Protein AF-A0A965CIE6-F1 (afdb_monomer_lite)

Sequence (99 aa):
MNDASQSLTTRVEPLKADAHIVLATFLNDEPTLVAADGQILIGSDQLTPHGENAILVAACDGTRLITGGDDGKIFLLSGKESALEAGNEKGRWIDALAL

pLDDT: mean 93.49, std 8.49, range [50.41, 98.75]

Radius of gyration: 15.38 Å; chains: 1; bounding box: 38×26×51 Å

Structure (mmCIF, N/CA/C/O backbone):
data_AF-A0A965CIE6-F1
#
_entry.id   AF-A0A965CIE6-F1
#
loop_
_atom_site.group_PDB
_atom_site.id
_atom_s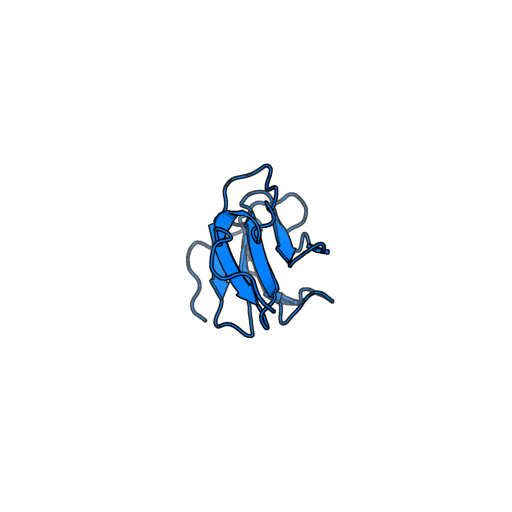ite.type_symbol
_atom_site.label_atom_id
_atom_site.label_alt_id
_atom_site.label_comp_id
_atom_site.label_asym_id
_atom_site.label_entity_id
_atom_site.label_seq_id
_atom_site.pdbx_PDB_ins_code
_atom_site.Cartn_x
_atom_site.Cartn_y
_atom_site.Cartn_z
_atom_site.occupancy
_atom_site.B_iso_or_equiv
_atom_site.auth_seq_id
_atom_site.auth_comp_id
_atom_site.auth_asym_id
_atom_site.auth_atom_id
_atom_site.pdbx_PDB_model_num
ATOM 1 N N . MET A 1 1 ? -17.957 4.542 34.156 1.00 50.41 1 MET A N 1
ATOM 2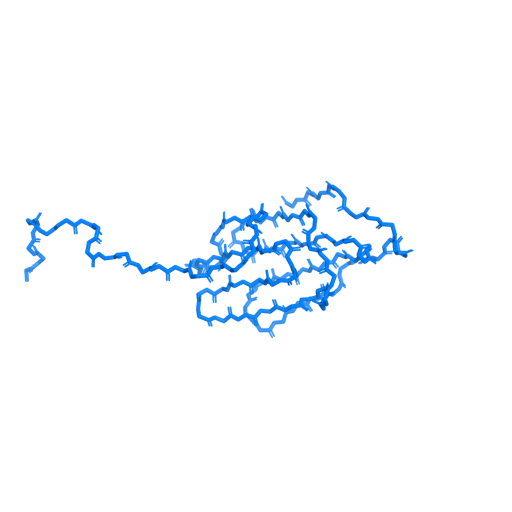 C CA . MET A 1 1 ? -19.142 3.943 33.504 1.00 50.41 1 MET A CA 1
ATOM 3 C C . MET A 1 1 ? -19.135 4.413 32.060 1.00 50.41 1 MET A C 1
ATOM 5 O O . MET A 1 1 ? -19.117 5.617 31.857 1.00 50.41 1 MET A O 1
ATOM 9 N N . ASN A 1 2 ? -19.048 3.504 31.083 1.00 59.34 2 ASN A N 1
ATOM 10 C CA . ASN A 1 2 ? -19.322 3.852 29.684 1.00 59.34 2 ASN A CA 1
ATOM 11 C C . ASN A 1 2 ? -20.822 4.150 29.611 1.00 59.34 2 ASN A C 1
ATOM 13 O O . ASN A 1 2 ? -21.627 3.262 29.886 1.00 59.34 2 ASN A O 1
ATOM 17 N N . ASP A 1 3 ? -21.187 5.394 29.328 1.00 63.91 3 ASP A N 1
ATOM 18 C CA . ASP A 1 3 ? -22.582 5.771 29.141 1.00 63.91 3 ASP A CA 1
ATOM 19 C C . ASP A 1 3 ? -23.050 5.201 27.795 1.00 63.91 3 ASP A C 1
ATOM 21 O O . ASP A 1 3 ? -22.702 5.712 26.730 1.00 63.91 3 ASP A O 1
ATOM 25 N N . ALA A 1 4 ? -23.770 4.076 27.837 1.00 65.69 4 ALA A N 1
ATOM 26 C CA . ALA A 1 4 ? -24.227 3.341 26.653 1.00 65.69 4 ALA A CA 1
ATOM 27 C C . ALA A 1 4 ? -25.229 4.136 25.788 1.00 65.69 4 ALA A C 1
ATOM 29 O O . ALA A 1 4 ? -25.632 3.664 24.728 1.00 65.69 4 ALA A O 1
ATOM 30 N N . SER A 1 5 ? -25.629 5.332 26.235 1.00 72.88 5 SER A N 1
ATOM 31 C CA . SER A 1 5 ? -26.484 6.269 25.504 1.00 72.88 5 SER A CA 1
ATOM 32 C C . SER A 1 5 ? -25.738 7.112 24.459 1.00 72.88 5 SER A C 1
ATOM 34 O O . SER A 1 5 ? -26.378 7.728 23.606 1.00 72.88 5 SER A O 1
ATOM 36 N N . GLN A 1 6 ? -24.399 7.150 24.486 1.00 77.62 6 GLN A N 1
ATOM 37 C CA . GLN A 1 6 ? -23.625 7.899 23.496 1.00 77.62 6 GLN A CA 1
ATOM 38 C C . GLN A 1 6 ? -23.515 7.136 22.172 1.00 77.62 6 GLN A C 1
ATOM 40 O O . GLN A 1 6 ? -23.092 5.982 22.129 1.00 77.62 6 GLN A O 1
ATOM 45 N N . SER A 1 7 ? -23.859 7.815 21.075 1.00 86.12 7 SER A N 1
ATOM 46 C CA . SER A 1 7 ? -23.710 7.283 19.718 1.00 86.12 7 SER A CA 1
ATOM 47 C C . SER A 1 7 ? -22.250 6.934 19.412 1.00 86.12 7 SER A C 1
ATOM 49 O O . SER A 1 7 ? -21.357 7.730 19.688 1.00 86.12 7 SER A O 1
ATOM 51 N N . LEU A 1 8 ? -21.997 5.801 18.748 1.00 87.19 8 LEU A N 1
ATOM 52 C CA . LEU A 1 8 ? -20.654 5.431 18.270 1.00 87.19 8 LEU A CA 1
ATOM 53 C C . LEU A 1 8 ? -20.060 6.462 17.299 1.00 87.19 8 LEU A C 1
ATOM 55 O O . LEU A 1 8 ? -18.844 6.566 17.176 1.00 87.19 8 LEU A O 1
ATOM 59 N N . THR A 1 9 ? -20.904 7.274 16.659 1.00 86.44 9 THR A N 1
ATOM 60 C CA . THR A 1 9 ? -20.471 8.353 15.763 1.00 86.44 9 THR A CA 1
ATOM 61 C C . THR A 1 9 ? -19.719 9.475 16.479 1.00 86.44 9 THR A C 1
ATOM 63 O O . THR A 1 9 ? -19.134 10.313 15.810 1.00 86.44 9 THR A O 1
ATOM 66 N N . THR A 1 10 ? -19.716 9.527 17.816 1.00 88.75 10 THR A N 1
ATOM 67 C CA . THR A 1 10 ? -18.873 10.474 18.569 1.00 88.75 10 THR A CA 1
ATOM 68 C C . THR A 1 10 ? -17.440 9.972 18.761 1.00 88.75 10 THR A C 1
ATOM 70 O O . THR A 1 10 ? -16.605 10.713 19.271 1.00 88.75 10 THR A O 1
ATOM 73 N N . ARG A 1 11 ? -17.146 8.724 18.367 1.00 88.56 11 ARG A N 1
ATOM 74 C CA . ARG A 1 11 ? -15.835 8.066 18.505 1.00 88.56 11 ARG A CA 1
ATOM 75 C C . ARG A 1 11 ? -15.132 7.842 17.164 1.00 88.56 11 ARG A C 1
ATOM 77 O O . ARG A 1 11 ? -14.288 6.959 17.062 1.00 88.56 11 ARG A O 1
ATOM 84 N N . VAL A 1 12 ? -15.516 8.592 16.135 1.00 89.44 12 VAL A N 1
ATOM 85 C CA . VAL A 1 12 ? -14.881 8.530 14.814 1.00 89.44 12 VAL A CA 1
ATOM 86 C C . VAL A 1 12 ? -13.961 9.727 14.632 1.00 89.44 12 VAL A C 1
ATOM 88 O O . VAL A 1 12 ? -14.300 10.841 15.029 1.00 89.44 12 VAL A O 1
ATOM 91 N N . GLU A 1 13 ? -12.818 9.492 14.003 1.00 87.69 13 GLU A N 1
ATOM 92 C CA . GLU A 1 13 ? -11.896 10.535 13.569 1.00 87.69 13 GLU A CA 1
ATOM 93 C C . GLU A 1 13 ? -11.864 10.555 12.035 1.00 87.69 13 GLU A C 1
ATOM 95 O O . GLU A 1 13 ? -11.715 9.497 11.416 1.00 87.69 13 GLU A O 1
ATOM 100 N N . PRO A 1 14 ? -12.061 11.719 11.391 1.00 87.38 14 PRO A N 1
ATOM 101 C CA . PRO A 1 14 ? -11.971 11.810 9.945 1.00 87.38 14 PRO A CA 1
ATOM 102 C C . PRO A 1 14 ? -10.508 11.735 9.498 1.00 87.38 14 PRO A C 1
ATOM 104 O O . PRO A 1 14 ? -9.688 12.563 9.889 1.00 87.38 14 PRO A O 1
ATOM 107 N N . LEU A 1 15 ? -10.205 10.798 8.603 1.00 86.38 15 LEU A N 1
ATOM 108 C CA . LEU A 1 15 ? -8.942 10.778 7.870 1.00 86.38 15 LEU A CA 1
ATOM 109 C C . LEU A 1 15 ? -9.116 11.553 6.567 1.00 86.38 15 LEU A C 1
ATOM 111 O O . LEU A 1 15 ? -9.937 11.195 5.719 1.00 86.38 15 LEU A O 1
ATOM 115 N N . LYS A 1 16 ? -8.367 12.646 6.426 1.00 87.69 16 LYS A N 1
ATOM 116 C CA . LYS A 1 16 ? -8.398 13.467 5.218 1.00 87.69 16 LYS A CA 1
ATOM 117 C C . LYS A 1 16 ? -7.491 12.847 4.160 1.00 87.69 16 LYS A C 1
ATOM 119 O O . LYS A 1 16 ? -6.299 12.691 4.391 1.00 87.69 16 LYS A O 1
ATOM 124 N N . ALA A 1 17 ? -8.056 12.578 2.992 1.00 88.69 17 ALA A N 1
ATOM 125 C CA . ALA A 1 17 ? -7.308 12.295 1.780 1.00 88.69 17 ALA A CA 1
ATOM 126 C C . ALA A 1 17 ? -7.728 13.294 0.702 1.00 88.69 17 ALA A C 1
ATOM 128 O O . ALA A 1 17 ? -8.917 13.560 0.528 1.00 88.69 17 ALA A O 1
ATOM 129 N N . ASP A 1 18 ? -6.746 13.861 0.008 1.00 89.94 18 ASP A N 1
ATOM 130 C CA . ASP A 1 18 ? -6.967 14.885 -1.019 1.00 89.94 18 ASP A CA 1
ATOM 131 C C . ASP A 1 18 ? -7.087 14.289 -2.438 1.00 89.94 18 ASP A C 1
ATOM 133 O O . ASP A 1 18 ? -7.380 15.008 -3.393 1.00 89.94 18 ASP A O 1
ATOM 137 N N . ALA A 1 19 ? -6.935 12.967 -2.565 1.00 95.81 19 ALA A N 1
ATOM 138 C CA . ALA A 1 19 ? -7.029 12.218 -3.814 1.00 95.81 19 ALA A CA 1
ATOM 139 C C . ALA A 1 19 ? -7.925 10.972 -3.683 1.00 95.81 19 ALA A C 1
ATOM 141 O O . ALA A 1 19 ? -8.391 10.608 -2.601 1.00 95.81 19 ALA A O 1
ATOM 142 N N . HIS A 1 20 ? -8.190 10.318 -4.818 1.00 97.31 20 HIS A N 1
ATOM 143 C CA . HIS A 1 20 ? -8.968 9.081 -4.873 1.00 97.31 20 HIS A CA 1
ATOM 144 C C . HIS A 1 20 ? -8.293 7.962 -4.068 1.00 97.31 20 HIS A C 1
ATOM 146 O O . HIS A 1 20 ? -7.090 7.755 -4.201 1.00 97.31 20 HIS A O 1
ATOM 152 N N . ILE A 1 21 ? -9.066 7.220 -3.271 1.00 98.00 21 ILE A N 1
ATOM 153 C CA . ILE A 1 21 ? -8.554 6.093 -2.484 1.00 98.00 21 ILE A CA 1
ATOM 154 C C . ILE A 1 21 ? -8.634 4.802 -3.299 1.00 98.00 21 ILE A C 1
ATOM 156 O O . ILE A 1 21 ? -9.726 4.341 -3.623 1.00 98.00 21 ILE A O 1
ATOM 160 N N . VAL A 1 22 ? -7.471 4.214 -3.578 1.00 98.31 22 VAL A N 1
ATOM 161 C CA . VAL A 1 22 ? -7.304 2.932 -4.283 1.00 98.31 22 VAL A CA 1
ATOM 162 C C . VAL A 1 22 ? -7.568 1.753 -3.344 1.00 98.31 22 VAL A C 1
ATOM 164 O O . VAL A 1 22 ? -8.157 0.754 -3.747 1.00 98.31 22 VAL A O 1
ATOM 167 N N . LEU A 1 23 ? -7.157 1.871 -2.077 1.00 98.25 23 LEU A N 1
ATOM 168 C CA . LEU A 1 23 ? -7.383 0.860 -1.043 1.00 98.25 23 LEU A CA 1
ATOM 169 C C . LEU A 1 23 ? -7.556 1.524 0.327 1.00 98.25 23 LEU A C 1
ATOM 171 O O . LEU A 1 23 ? -6.752 2.367 0.716 1.00 98.25 23 LEU A O 1
ATOM 175 N N . ALA A 1 24 ? -8.573 1.097 1.075 1.00 97.81 24 ALA A N 1
ATOM 176 C CA . ALA A 1 24 ? -8.733 1.388 2.498 1.00 97.81 24 ALA A CA 1
ATOM 177 C C . ALA A 1 24 ? -8.665 0.069 3.280 1.00 97.81 24 ALA A C 1
ATOM 179 O O . ALA A 1 24 ? -9.388 -0.874 2.958 1.00 97.81 24 ALA A O 1
ATOM 180 N N . THR A 1 25 ? -7.780 -0.020 4.273 1.00 97.31 25 THR A N 1
ATOM 181 C CA . THR A 1 25 ? -7.494 -1.263 5.010 1.00 97.31 25 THR A CA 1
ATOM 182 C C . THR A 1 25 ? -6.977 -0.977 6.425 1.00 97.31 25 THR A C 1
ATOM 184 O O . THR A 1 25 ? -6.860 0.179 6.827 1.00 97.31 25 THR A O 1
ATOM 187 N N . PHE A 1 26 ? -6.646 -2.029 7.173 1.00 96.69 26 PHE A N 1
ATOM 188 C CA . PHE A 1 26 ? -5.842 -1.958 8.389 1.00 96.69 26 PHE A CA 1
ATOM 189 C C . PHE A 1 26 ? -4.506 -2.667 8.159 1.00 96.69 26 PHE A C 1
ATOM 191 O O . PHE A 1 26 ? -4.489 -3.810 7.704 1.00 96.69 26 PHE A O 1
ATOM 198 N N . LEU A 1 27 ? -3.397 -1.995 8.467 1.00 97.12 27 LEU A N 1
ATOM 199 C CA . LEU A 1 27 ? -2.050 -2.565 8.435 1.00 97.12 27 LEU A CA 1
ATOM 200 C C . LEU A 1 27 ? -1.526 -2.620 9.868 1.00 97.12 27 LEU A C 1
ATOM 202 O O . LEU A 1 27 ? -1.241 -1.582 10.454 1.00 97.12 27 LEU A O 1
ATOM 206 N N . ASN A 1 28 ? -1.412 -3.819 10.436 1.00 96.31 28 ASN A N 1
ATOM 207 C CA . ASN A 1 28 ? -1.086 -4.023 11.852 1.00 96.31 28 ASN A CA 1
ATOM 208 C C . ASN A 1 28 ? -1.992 -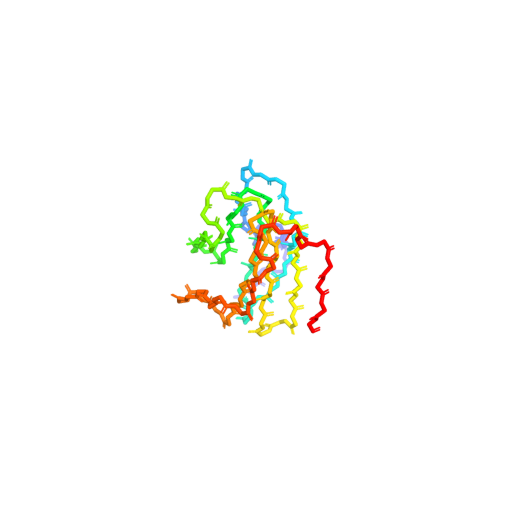3.193 12.784 1.00 96.31 28 ASN A C 1
ATOM 210 O O . ASN A 1 28 ? -1.505 -2.446 13.628 1.00 96.31 28 ASN A O 1
ATOM 214 N N . ASP A 1 29 ? -3.308 -3.293 12.582 1.00 95.44 29 ASP A N 1
ATOM 215 C CA . ASP A 1 29 ? -4.354 -2.559 13.316 1.00 95.44 29 ASP A CA 1
ATOM 216 C C . ASP A 1 29 ? -4.369 -1.028 13.123 1.00 95.44 29 ASP A C 1
ATOM 218 O O . ASP A 1 29 ? -5.229 -0.345 13.680 1.00 95.44 29 ASP A O 1
ATOM 222 N N . GLU A 1 30 ? -3.496 -0.475 12.278 1.00 95.19 30 GLU A N 1
ATOM 223 C CA . GLU A 1 30 ? -3.494 0.951 11.943 1.00 95.19 30 GLU A CA 1
ATOM 224 C C . GLU A 1 30 ? -4.356 1.229 10.701 1.00 95.19 30 GLU A C 1
ATOM 226 O O . GLU A 1 30 ? -4.144 0.601 9.651 1.00 95.19 30 GLU A O 1
ATOM 231 N N . PRO A 1 31 ? -5.310 2.179 10.766 1.00 95.88 31 PRO A N 1
ATOM 232 C CA . PRO A 1 31 ? -6.118 2.536 9.611 1.00 95.88 31 PRO A CA 1
ATOM 233 C C . PRO A 1 31 ? -5.212 3.088 8.512 1.00 95.88 31 PRO A C 1
ATOM 235 O O . PRO A 1 31 ? -4.439 4.020 8.733 1.00 95.88 31 PRO A O 1
ATOM 238 N N . THR A 1 32 ? -5.302 2.489 7.330 1.00 96.94 32 THR A N 1
ATOM 239 C CA . THR A 1 32 ? -4.409 2.774 6.210 1.00 96.94 32 THR A CA 1
ATOM 240 C 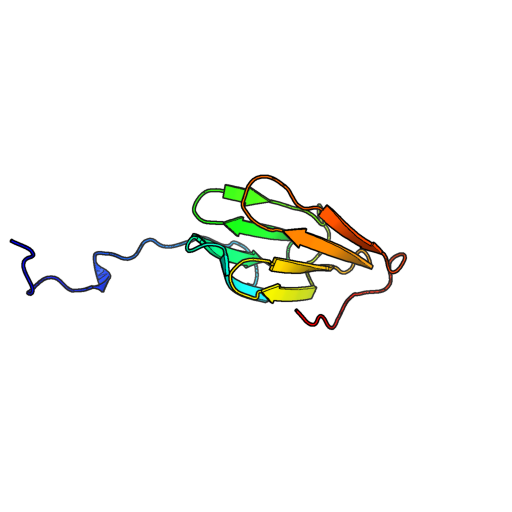C . THR A 1 32 ? -5.207 3.129 4.965 1.00 96.94 32 THR A C 1
ATOM 242 O O . THR A 1 32 ? -6.073 2.361 4.537 1.00 96.94 32 THR A O 1
ATOM 245 N N . LEU A 1 33 ? -4.901 4.279 4.368 1.00 97.88 33 LEU A N 1
ATOM 246 C CA . LEU A 1 33 ? -5.475 4.740 3.107 1.00 97.88 33 LEU A CA 1
ATOM 247 C C . LEU A 1 33 ? -4.374 4.846 2.055 1.00 97.88 33 LEU A C 1
ATOM 249 O O . LEU A 1 33 ? -3.390 5.554 2.250 1.00 97.88 33 LEU A O 1
ATOM 253 N N . VAL A 1 34 ? -4.560 4.169 0.928 1.00 98.12 34 VAL A N 1
ATOM 254 C CA . VAL A 1 34 ? -3.689 4.278 -0.244 1.00 98.12 34 VAL A CA 1
ATOM 255 C C . VAL A 1 34 ? -4.361 5.197 -1.250 1.00 98.12 34 VAL A C 1
ATOM 257 O O . VAL A 1 34 ? -5.427 4.868 -1.776 1.00 98.12 34 VAL A O 1
ATOM 260 N N . ALA A 1 35 ? -3.755 6.349 -1.500 1.00 97.81 35 ALA A N 1
ATOM 261 C CA . ALA A 1 35 ? -4.255 7.361 -2.411 1.00 97.81 35 ALA A CA 1
ATOM 262 C C . ALA A 1 35 ? -3.596 7.241 -3.793 1.00 97.81 35 ALA A C 1
ATOM 264 O O . ALA A 1 35 ? -2.419 6.906 -3.931 1.00 97.81 35 ALA A O 1
ATOM 265 N N . ALA A 1 36 ? -4.375 7.524 -4.834 1.00 98.00 36 ALA A N 1
ATOM 266 C CA . ALA A 1 36 ? -3.962 7.387 -6.226 1.00 98.00 36 ALA A CA 1
ATOM 267 C C . ALA A 1 36 ? -2.830 8.347 -6.624 1.00 98.00 36 ALA A C 1
ATOM 269 O O . ALA A 1 36 ? -2.176 8.115 -7.630 1.00 98.00 36 ALA A O 1
ATOM 270 N N . ASP A 1 37 ? -2.580 9.405 -5.852 1.00 96.69 37 ASP A N 1
ATOM 271 C CA . ASP A 1 37 ? -1.529 10.401 -6.092 1.00 96.69 37 ASP A CA 1
ATOM 272 C C . ASP A 1 37 ? -0.162 10.023 -5.490 1.00 96.69 37 ASP A C 1
ATOM 274 O O . ASP A 1 37 ? 0.722 10.869 -5.379 1.00 96.69 37 ASP A O 1
ATOM 278 N N . GLY A 1 38 ? 0.008 8.765 -5.076 1.00 96.31 38 GLY A N 1
ATOM 279 C CA . GLY A 1 38 ? 1.274 8.252 -4.550 1.00 96.31 38 GLY A CA 1
ATOM 280 C C . GLY A 1 38 ? 1.363 8.243 -3.025 1.00 96.31 38 GLY A C 1
ATOM 281 O O . GLY A 1 38 ? 2.297 7.648 -2.483 1.00 96.31 38 GLY A O 1
ATOM 282 N N . GLN A 1 39 ? 0.405 8.856 -2.321 1.00 96.38 39 GLN A N 1
ATOM 283 C CA . GLN A 1 39 ? 0.401 8.918 -0.859 1.00 96.38 39 GLN A CA 1
ATOM 284 C C . GLN A 1 39 ? -0.171 7.640 -0.228 1.00 96.38 39 GLN A C 1
ATOM 286 O O . GLN A 1 39 ? -1.199 7.110 -0.643 1.00 96.38 39 GLN A O 1
ATOM 291 N N . ILE A 1 40 ? 0.464 7.176 0.845 1.00 97.12 40 ILE A N 1
ATOM 292 C CA . ILE A 1 40 ? -0.052 6.151 1.753 1.00 97.12 40 ILE A CA 1
ATOM 293 C C . ILE A 1 40 ? -0.151 6.787 3.137 1.00 97.12 40 ILE A C 1
ATOM 295 O O . ILE A 1 40 ? 0.868 7.167 3.711 1.00 97.12 40 ILE A O 1
ATOM 299 N N . LEU A 1 41 ? -1.367 6.907 3.664 1.00 95.69 41 LEU A N 1
ATOM 300 C CA . LEU A 1 41 ? -1.653 7.410 5.006 1.00 95.69 41 LEU A CA 1
ATOM 301 C C . LEU A 1 41 ? -1.802 6.220 5.953 1.00 95.69 41 LEU A C 1
ATOM 303 O O . LEU A 1 41 ? -2.595 5.331 5.658 1.00 95.69 41 LEU A O 1
ATOM 307 N N . ILE A 1 42 ? -1.078 6.194 7.071 1.00 94.88 42 ILE A N 1
ATOM 308 C CA . ILE A 1 42 ? -1.153 5.136 8.090 1.00 94.88 42 ILE A CA 1
ATOM 309 C C . ILE A 1 42 ? -1.339 5.804 9.454 1.00 94.88 42 ILE A C 1
ATOM 311 O O . ILE A 1 42 ? -0.390 6.329 10.037 1.00 94.88 42 ILE A O 1
ATOM 315 N N . GLY A 1 43 ? -2.564 5.808 9.976 1.00 91.25 43 GLY A N 1
ATOM 316 C CA . GLY A 1 43 ? -2.912 6.641 11.127 1.00 91.25 43 GLY A CA 1
ATOM 317 C C . GLY A 1 43 ? -2.620 8.118 10.830 1.00 91.25 43 GLY A C 1
ATOM 318 O O . GLY A 1 43 ? -3.203 8.694 9.916 1.00 91.25 43 GLY A O 1
ATOM 319 N N . SER A 1 44 ? -1.701 8.722 11.587 1.00 88.31 44 SER A N 1
ATOM 320 C CA . SER A 1 44 ? -1.228 10.101 11.386 1.00 88.31 44 SER A CA 1
ATOM 321 C C . SER A 1 44 ? -0.008 10.230 10.467 1.00 88.31 44 SER A C 1
ATOM 323 O O . SER A 1 44 ? 0.426 11.347 10.190 1.00 88.31 44 SER A O 1
ATOM 325 N N . ASP A 1 45 ? 0.587 9.112 10.054 1.00 91.81 45 ASP A N 1
ATOM 326 C CA . ASP A 1 45 ? 1.828 9.079 9.284 1.00 91.81 45 ASP A CA 1
ATOM 327 C C . ASP A 1 45 ? 1.548 9.021 7.781 1.00 91.81 45 ASP A C 1
ATOM 329 O O . ASP A 1 45 ? 0.494 8.555 7.345 1.00 91.81 45 ASP A O 1
ATOM 333 N N . GLN A 1 46 ? 2.512 9.473 6.980 1.00 93.69 46 GLN A N 1
ATOM 334 C CA . GLN A 1 46 ? 2.400 9.506 5.527 1.00 93.69 46 GLN A CA 1
ATOM 335 C C . GLN A 1 46 ? 3.690 9.031 4.856 1.00 93.69 46 GLN A C 1
ATOM 337 O O . GLN A 1 46 ? 4.789 9.429 5.241 1.00 93.69 46 GLN A O 1
ATOM 342 N N . LEU A 1 47 ? 3.538 8.226 3.806 1.00 95.88 47 LEU A N 1
ATOM 343 C CA . LEU A 1 47 ? 4.619 7.722 2.961 1.00 95.88 47 LEU A CA 1
ATOM 344 C C . LEU A 1 47 ? 4.300 7.963 1.479 1.00 95.88 47 LEU A C 1
ATOM 346 O O . LEU A 1 47 ? 3.138 7.947 1.085 1.00 95.88 47 LEU A O 1
ATOM 350 N N . THR A 1 48 ? 5.329 8.153 0.652 1.00 96.81 48 THR A N 1
ATOM 351 C CA . THR A 1 48 ? 5.202 8.363 -0.805 1.00 96.81 48 THR A CA 1
ATOM 352 C C . THR A 1 48 ? 6.183 7.482 -1.588 1.00 96.81 48 THR A C 1
ATOM 354 O O . THR A 1 48 ? 7.124 7.983 -2.208 1.00 96.81 48 THR A O 1
ATOM 357 N N . PRO A 1 49 ? 6.025 6.144 -1.559 1.00 97.12 49 PRO A N 1
ATOM 358 C CA . PRO A 1 49 ? 7.012 5.230 -2.141 1.00 97.12 49 PRO A CA 1
ATOM 359 C C . PRO A 1 49 ? 7.222 5.424 -3.650 1.00 97.12 49 PRO A C 1
ATOM 361 O O . PRO A 1 49 ? 8.345 5.302 -4.134 1.00 97.12 49 PRO A O 1
ATOM 364 N N . HIS A 1 50 ? 6.168 5.799 -4.378 1.00 97.62 50 HIS A N 1
ATOM 365 C CA . HIS A 1 50 ? 6.217 6.076 -5.817 1.00 97.62 50 HIS A CA 1
ATOM 366 C C . HIS A 1 50 ? 6.616 7.532 -6.148 1.00 97.62 50 HIS A C 1
ATOM 368 O O . HIS A 1 50 ? 6.665 7.921 -7.314 1.00 97.62 50 HIS A O 1
ATOM 374 N N . GLY A 1 51 ? 6.946 8.364 -5.151 1.00 96.06 51 GLY A N 1
ATOM 375 C CA . GLY A 1 51 ? 7.218 9.789 -5.357 1.00 96.06 51 GLY A CA 1
ATOM 376 C C . GLY A 1 51 ? 5.965 10.542 -5.816 1.00 96.06 51 GLY A C 1
ATOM 377 O O . GLY A 1 51 ? 4.937 10.462 -5.156 1.00 96.06 51 GLY A O 1
ATOM 378 N N . GLU A 1 52 ? 6.065 11.266 -6.935 1.00 95.31 52 GLU A N 1
ATOM 379 C CA . GLU A 1 52 ? 4.940 11.983 -7.570 1.00 95.31 52 GLU A CA 1
ATOM 380 C C . GLU A 1 52 ? 4.124 11.099 -8.538 1.00 95.31 52 GLU A C 1
ATOM 382 O O . GLU A 1 52 ? 3.183 11.576 -9.170 1.00 95.31 52 GLU A O 1
ATOM 387 N N . ASN A 1 53 ? 4.505 9.828 -8.693 1.00 98.00 53 ASN A N 1
ATOM 388 C CA . ASN A 1 53 ? 3.855 8.881 -9.597 1.00 98.00 53 ASN A CA 1
ATOM 389 C C . ASN A 1 53 ? 2.603 8.273 -8.944 1.00 98.00 53 ASN A C 1
ATOM 391 O O . ASN A 1 53 ? 2.515 8.146 -7.718 1.00 98.00 53 ASN A O 1
ATOM 395 N N . ALA A 1 54 ? 1.635 7.882 -9.768 1.00 98.19 54 ALA A N 1
ATOM 396 C CA . ALA A 1 54 ? 0.352 7.383 -9.308 1.00 98.19 54 ALA A CA 1
ATOM 397 C C . ALA A 1 54 ? 0.448 5.946 -8.787 1.00 98.19 54 ALA A C 1
ATOM 399 O O . ALA A 1 54 ? 1.097 5.089 -9.388 1.00 98.19 54 ALA A O 1
ATOM 400 N N . ILE A 1 55 ? -0.284 5.651 -7.711 1.00 98.62 55 ILE A N 1
ATOM 401 C CA . ILE A 1 55 ? -0.564 4.266 -7.315 1.00 98.62 55 ILE A CA 1
ATOM 402 C C . ILE A 1 55 ? -1.792 3.803 -8.093 1.00 98.62 55 ILE A C 1
ATOM 404 O O . ILE A 1 55 ? -2.864 4.396 -7.987 1.00 98.62 55 ILE A O 1
ATOM 408 N N . LEU A 1 56 ? -1.636 2.733 -8.869 1.00 98.56 56 LEU A N 1
ATOM 409 C CA . LEU A 1 56 ? -2.687 2.192 -9.732 1.00 98.56 56 LEU A CA 1
ATOM 410 C C . LEU A 1 56 ? -3.413 1.009 -9.090 1.00 98.56 56 LEU A C 1
ATOM 412 O O . LEU A 1 56 ? -4.604 0.808 -9.318 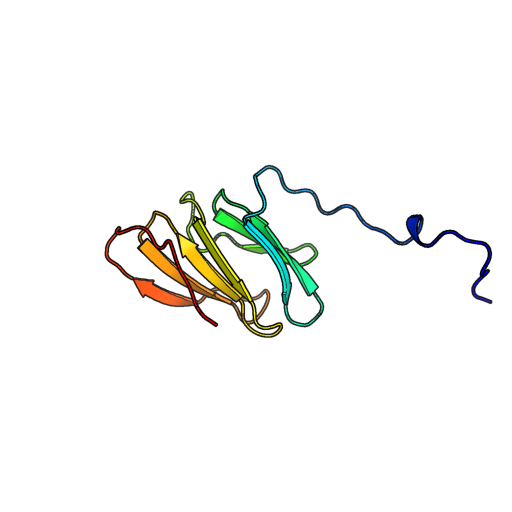1.00 98.56 56 LEU A O 1
ATOM 416 N N . VAL A 1 57 ? -2.699 0.226 -8.282 1.00 98.69 57 VAL A N 1
ATOM 417 C CA . VAL A 1 57 ? -3.229 -0.965 -7.619 1.00 98.69 57 VAL A CA 1
ATOM 418 C C . VAL A 1 57 ? -2.554 -1.161 -6.266 1.00 98.69 57 VAL A C 1
ATOM 420 O O . VAL A 1 57 ? -1.368 -0.873 -6.093 1.00 98.69 57 VAL A O 1
ATOM 423 N N . ALA A 1 58 ? -3.310 -1.665 -5.295 1.00 98.56 58 ALA A N 1
ATOM 424 C CA . ALA A 1 58 ? -2.792 -2.030 -3.986 1.00 98.56 58 ALA A CA 1
ATOM 425 C C . ALA A 1 58 ? -3.492 -3.282 -3.447 1.00 98.56 58 ALA A C 1
ATOM 427 O O . ALA A 1 58 ? -4.668 -3.513 -3.726 1.00 98.56 58 ALA A O 1
ATOM 428 N N . ALA A 1 59 ? -2.774 -4.076 -2.654 1.00 98.50 59 ALA A N 1
ATOM 429 C CA . ALA A 1 59 ? -3.305 -5.247 -1.958 1.00 98.50 59 ALA A CA 1
ATOM 430 C C . ALA A 1 59 ? -2.724 -5.328 -0.540 1.00 98.50 59 ALA A C 1
ATOM 432 O O . ALA A 1 59 ? -1.561 -4.991 -0.330 1.00 98.50 59 ALA A O 1
ATOM 433 N N . CYS A 1 60 ? -3.524 -5.766 0.433 1.00 98.00 60 CYS A N 1
ATOM 434 C CA . CYS A 1 60 ? -3.121 -5.869 1.836 1.00 98.00 60 CYS A CA 1
ATOM 435 C C . CYS A 1 60 ? -3.641 -7.174 2.452 1.00 98.00 60 CYS A C 1
ATOM 437 O O . CYS A 1 60 ? -4.802 -7.522 2.240 1.00 98.00 60 CYS A O 1
ATOM 439 N N . ASP A 1 61 ? -2.800 -7.858 3.232 1.00 97.19 61 ASP A N 1
ATOM 440 C CA . ASP A 1 61 ? -3.153 -9.085 3.968 1.00 97.19 61 ASP A CA 1
ATOM 441 C C . ASP A 1 61 ? -3.343 -8.862 5.483 1.00 97.19 61 ASP A C 1
ATOM 443 O O . ASP A 1 61 ? -3.487 -9.812 6.251 1.00 97.19 61 ASP A O 1
ATOM 447 N N . GLY A 1 62 ? -3.326 -7.599 5.918 1.00 96.88 62 GLY A N 1
ATOM 448 C CA . GLY A 1 62 ? -3.413 -7.174 7.317 1.00 96.88 62 GLY A CA 1
ATOM 449 C C . GLY A 1 62 ? -2.057 -6.942 7.991 1.00 96.88 62 GLY A C 1
ATOM 450 O O . GLY A 1 62 ? -1.981 -6.177 8.948 1.00 96.88 62 GLY A O 1
ATOM 451 N N . THR A 1 63 ? -0.979 -7.538 7.477 1.00 96.75 63 THR A N 1
ATOM 452 C CA . THR A 1 63 ? 0.395 -7.391 8.009 1.00 96.75 63 THR A CA 1
ATOM 453 C C . THR A 1 63 ? 1.375 -6.820 6.991 1.00 96.75 63 THR A C 1
ATOM 455 O O . THR A 1 63 ? 2.409 -6.255 7.348 1.00 96.75 63 THR A O 1
ATOM 458 N N . ARG A 1 64 ? 1.036 -6.957 5.711 1.00 97.00 64 ARG A N 1
ATOM 459 C CA . ARG A 1 64 ? 1.778 -6.473 4.559 1.00 97.00 64 ARG A CA 1
ATOM 460 C C . ARG A 1 64 ? 0.830 -5.710 3.653 1.00 97.00 64 ARG A C 1
ATOM 462 O O . ARG A 1 64 ? -0.306 -6.127 3.434 1.00 97.00 64 ARG A O 1
ATOM 469 N N . LEU A 1 65 ? 1.335 -4.627 3.090 1.00 98.25 65 LEU A N 1
ATOM 470 C CA . LEU A 1 65 ? 0.710 -3.848 2.033 1.00 98.25 65 LEU A CA 1
ATOM 471 C C . LEU A 1 65 ? 1.661 -3.836 0.838 1.00 98.25 65 LEU A C 1
ATOM 473 O O . LEU A 1 65 ? 2.842 -3.535 0.999 1.00 98.25 65 LEU A O 1
ATOM 477 N N . ILE A 1 66 ? 1.149 -4.136 -0.352 1.00 98.44 66 ILE A N 1
ATOM 478 C CA . ILE A 1 66 ? 1.875 -3.947 -1.608 1.00 98.44 66 ILE A CA 1
ATOM 479 C C . ILE A 1 66 ? 1.177 -2.911 -2.483 1.00 98.44 66 ILE A C 1
ATOM 481 O O . ILE A 1 66 ? -0.052 -2.902 -2.567 1.00 98.44 66 ILE A O 1
ATOM 485 N N . THR A 1 67 ? 1.961 -2.057 -3.137 1.00 98.75 67 THR A N 1
ATOM 486 C CA . THR A 1 67 ? 1.483 -1.051 -4.096 1.00 98.75 67 THR A CA 1
ATOM 487 C C . THR A 1 67 ? 2.194 -1.200 -5.429 1.00 98.75 67 THR A C 1
ATOM 489 O O . THR A 1 67 ? 3.370 -1.560 -5.472 1.00 98.75 67 THR A O 1
ATOM 492 N N . GLY A 1 68 ? 1.471 -0.940 -6.514 1.00 98.75 68 GLY A N 1
ATOM 493 C CA . GLY A 1 68 ? 1.979 -0.927 -7.880 1.00 98.75 68 GLY A CA 1
ATOM 494 C C . GLY A 1 68 ? 1.630 0.395 -8.551 1.00 98.75 68 GLY A C 1
ATOM 495 O O . GLY A 1 68 ? 0.485 0.846 -8.449 1.00 98.75 68 GLY A O 1
ATOM 496 N N . GLY A 1 69 ? 2.612 1.016 -9.203 1.00 98.69 69 GLY A N 1
ATOM 497 C CA . GLY A 1 69 ? 2.473 2.360 -9.762 1.00 98.69 69 GLY A CA 1
ATOM 498 C C . GLY A 1 69 ? 2.530 2.434 -11.285 1.00 98.69 69 GLY A C 1
ATOM 499 O O . GLY A 1 69 ? 2.848 1.460 -11.977 1.00 98.69 69 GLY A O 1
ATOM 500 N N . ASP A 1 70 ? 2.246 3.623 -11.812 1.00 98.56 70 ASP A N 1
ATOM 501 C CA . ASP A 1 70 ? 2.469 3.976 -13.222 1.00 98.56 70 ASP A CA 1
ATOM 502 C C . ASP A 1 70 ? 3.961 4.189 -13.551 1.00 98.56 70 ASP A C 1
ATOM 504 O O . ASP A 1 70 ? 4.362 4.111 -14.712 1.00 98.56 70 ASP A O 1
ATOM 508 N N . ASP A 1 71 ? 4.803 4.333 -12.525 1.00 98.44 71 ASP A N 1
ATOM 509 C CA . ASP A 1 71 ? 6.266 4.240 -12.602 1.00 98.44 71 ASP A CA 1
ATOM 510 C C . ASP A 1 71 ? 6.783 2.814 -12.872 1.00 98.44 71 ASP A C 1
ATOM 512 O O . ASP A 1 71 ? 7.975 2.600 -13.125 1.00 98.44 71 ASP A O 1
ATOM 516 N N . GLY A 1 72 ? 5.889 1.825 -12.829 1.00 98.56 72 GLY A N 1
ATOM 517 C CA . GLY A 1 72 ? 6.194 0.415 -13.010 1.00 98.56 72 GLY A CA 1
ATOM 518 C C . GLY A 1 72 ? 6.964 -0.214 -11.859 1.00 98.56 72 GLY A C 1
ATOM 519 O O . GLY A 1 72 ? 7.590 -1.257 -12.047 1.00 98.56 72 GLY A O 1
ATOM 520 N N . LYS A 1 73 ? 6.958 0.402 -10.677 1.00 98.62 73 LYS A N 1
ATOM 521 C CA . LYS A 1 73 ? 7.552 -0.176 -9.473 1.00 98.62 73 LYS A CA 1
ATOM 522 C C . LYS A 1 73 ? 6.505 -0.889 -8.638 1.00 98.62 73 LYS A C 1
ATOM 524 O O . LYS A 1 73 ? 5.312 -0.610 -8.729 1.00 98.62 73 LYS A O 1
ATOM 529 N N . ILE A 1 74 ? 6.981 -1.807 -7.806 1.00 98.69 74 ILE A N 1
ATOM 530 C CA . ILE A 1 74 ? 6.197 -2.464 -6.765 1.00 98.69 74 ILE A CA 1
ATOM 531 C C . ILE A 1 74 ? 6.882 -2.178 -5.436 1.00 98.69 74 ILE A C 1
ATOM 533 O O . ILE A 1 74 ? 8.074 -2.456 -5.294 1.00 98.69 74 ILE A O 1
ATOM 537 N N . PHE A 1 75 ? 6.138 -1.663 -4.462 1.00 98.62 75 PHE A N 1
ATOM 538 C CA . PHE A 1 75 ? 6.636 -1.448 -3.106 1.00 98.62 75 PHE A CA 1
ATOM 539 C C . PHE A 1 75 ? 5.910 -2.333 -2.102 1.00 98.62 75 PHE A C 1
ATOM 541 O O . PHE A 1 75 ? 4.716 -2.578 -2.234 1.00 98.62 75 PHE A O 1
ATOM 548 N N . LEU A 1 76 ? 6.649 -2.804 -1.100 1.00 98.19 76 LEU A N 1
ATOM 549 C CA . LEU A 1 76 ? 6.157 -3.568 0.041 1.00 98.19 76 LEU A CA 1
ATOM 550 C C . LEU A 1 76 ? 6.325 -2.743 1.317 1.00 98.19 76 LEU A C 1
ATOM 552 O O . LEU A 1 76 ? 7.407 -2.220 1.588 1.00 98.19 76 LEU A O 1
ATOM 556 N N . LEU A 1 77 ? 5.269 -2.681 2.117 1.00 97.62 77 LEU A N 1
ATOM 557 C CA . LEU A 1 77 ? 5.250 -2.073 3.437 1.00 97.62 77 LEU A CA 1
ATOM 558 C C . LEU A 1 77 ? 4.798 -3.115 4.462 1.00 97.62 77 LEU A C 1
ATOM 560 O O . LEU A 1 77 ? 3.794 -3.794 4.257 1.00 97.62 77 LEU A O 1
ATOM 564 N N . SER A 1 78 ? 5.507 -3.189 5.587 1.00 93.75 78 SER A N 1
ATOM 565 C CA . SER A 1 78 ? 5.107 -3.991 6.757 1.00 93.75 78 SER A CA 1
ATOM 566 C C . SER A 1 78 ? 4.741 -3.117 7.963 1.00 93.75 78 SER A C 1
ATOM 568 O O . SER A 1 78 ? 4.608 -3.620 9.073 1.00 93.75 78 SER A O 1
ATOM 570 N N . GLY A 1 79 ? 4.634 -1.799 7.771 1.00 89.56 79 GLY A N 1
ATOM 571 C CA . GLY A 1 79 ? 4.381 -0.810 8.816 1.00 89.56 79 GLY A CA 1
ATOM 572 C C . GLY A 1 79 ? 4.716 0.608 8.348 1.00 89.56 79 GLY A C 1
ATOM 573 O O . GLY A 1 79 ? 4.796 0.870 7.150 1.00 89.56 79 GLY A O 1
ATOM 574 N N . LYS A 1 80 ? 4.929 1.514 9.308 1.00 86.75 80 LYS A N 1
ATOM 575 C CA . LYS A 1 80 ? 5.115 2.961 9.084 1.00 86.75 80 LYS A CA 1
ATOM 576 C C . LYS A 1 80 ? 6.555 3.385 8.773 1.00 86.75 80 LYS A C 1
ATOM 578 O O . LYS A 1 80 ? 6.780 4.503 8.330 1.00 86.75 80 LYS A O 1
ATOM 583 N N . GLU A 1 81 ? 7.533 2.521 9.037 1.00 85.31 81 GLU A N 1
ATOM 584 C CA . GLU A 1 81 ? 8.947 2.922 9.065 1.00 85.31 81 GLU A CA 1
ATOM 585 C C . GLU A 1 81 ? 9.568 3.082 7.676 1.00 85.31 81 GLU A C 1
ATOM 587 O O . GLU A 1 81 ? 10.390 3.970 7.461 1.00 85.31 81 GLU A O 1
ATOM 592 N N . SER A 1 82 ? 9.225 2.202 6.734 1.00 87.62 82 SER A N 1
ATOM 593 C CA . SER A 1 82 ? 9.785 2.248 5.384 1.00 87.62 82 SER A CA 1
ATOM 594 C C . SER A 1 82 ? 8.979 1.419 4.389 1.00 87.62 82 SER A C 1
ATOM 596 O O . SER A 1 82 ? 8.264 0.484 4.755 1.00 87.62 82 SER A O 1
ATOM 598 N N . ALA A 1 83 ? 9.145 1.766 3.114 1.00 95.25 83 ALA A N 1
ATOM 599 C CA . ALA A 1 83 ? 8.709 0.972 1.979 1.00 95.25 83 ALA A CA 1
ATOM 600 C C . ALA A 1 83 ? 9.934 0.381 1.269 1.00 95.25 83 ALA A C 1
ATOM 602 O O . ALA A 1 83 ? 10.920 1.080 1.028 1.00 95.25 83 ALA A O 1
ATOM 603 N N . LEU A 1 84 ? 9.868 -0.902 0.920 1.00 97.38 84 LEU A N 1
ATOM 604 C CA . LE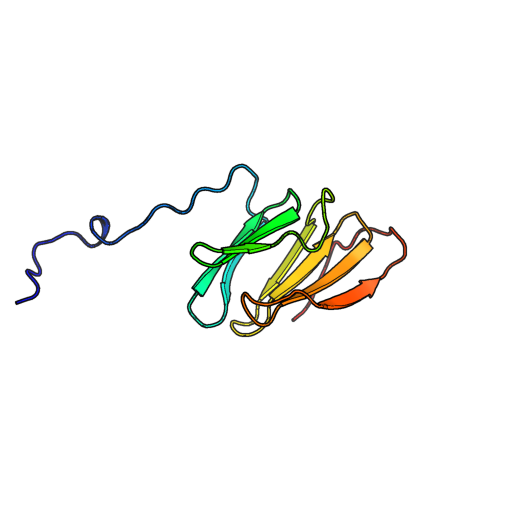U A 1 84 ? 10.910 -1.618 0.187 1.00 97.38 84 LEU A CA 1
ATOM 605 C C . LEU A 1 84 ? 10.491 -1.786 -1.277 1.00 97.38 84 LEU A C 1
ATOM 607 O O . LEU A 1 84 ? 9.402 -2.292 -1.534 1.00 97.38 84 LEU A O 1
ATOM 611 N N . GLU A 1 85 ? 11.349 -1.421 -2.235 1.00 97.94 85 GLU A N 1
ATOM 612 C CA . GLU A 1 85 ? 11.130 -1.765 -3.650 1.00 97.94 85 GLU A CA 1
ATOM 613 C C . GLU A 1 85 ? 11.225 -3.295 -3.804 1.00 97.94 85 GLU A C 1
ATOM 615 O O . GLU A 1 85 ? 12.289 -3.889 -3.632 1.00 97.94 85 GLU A O 1
ATOM 620 N N . ALA A 1 86 ? 10.090 -3.935 -4.079 1.00 97.81 86 ALA A N 1
ATOM 621 C CA . ALA A 1 86 ? 9.945 -5.383 -4.203 1.00 97.81 86 ALA A CA 1
ATOM 622 C C . ALA A 1 86 ? 10.002 -5.862 -5.664 1.00 97.81 86 ALA A C 1
ATOM 624 O O . ALA A 1 86 ? 10.245 -7.041 -5.920 1.00 97.81 86 ALA A O 1
ATOM 625 N N . GLY A 1 87 ? 9.790 -4.961 -6.626 1.00 98.06 87 GLY A N 1
ATOM 626 C CA . GLY A 1 87 ? 9.800 -5.279 -8.051 1.00 98.06 87 GLY A CA 1
ATOM 627 C C . GLY A 1 87 ? 9.847 -4.034 -8.932 1.00 98.06 87 GLY A C 1
ATOM 628 O O . GLY A 1 87 ? 9.517 -2.933 -8.492 1.00 98.06 87 GLY A O 1
ATOM 629 N N . ASN A 1 88 ? 10.274 -4.216 -10.184 1.00 98.19 88 ASN A N 1
ATOM 630 C CA . ASN A 1 88 ? 10.422 -3.133 -11.151 1.00 98.19 88 ASN A CA 1
ATOM 631 C C . ASN A 1 88 ? 10.222 -3.640 -12.588 1.00 98.19 88 ASN A C 1
ATOM 633 O O . ASN A 1 88 ? 11.069 -4.333 -13.158 1.00 98.19 88 ASN A O 1
ATOM 637 N N . GLU A 1 89 ? 9.113 -3.235 -13.194 1.00 98.12 89 GLU A N 1
ATOM 638 C CA . GLU A 1 89 ? 8.707 -3.562 -14.557 1.00 98.12 89 GLU A CA 1
ATOM 639 C C . GLU A 1 89 ? 9.188 -2.522 -15.587 1.00 98.12 89 GLU A C 1
ATOM 641 O O . GLU A 1 89 ? 8.730 -2.493 -16.731 1.00 98.12 89 GLU A O 1
ATOM 646 N N . LYS A 1 90 ? 10.187 -1.702 -15.232 1.00 96.75 90 LYS A N 1
ATOM 647 C CA . LYS A 1 90 ? 10.885 -0.756 -16.123 1.00 96.75 90 LYS A CA 1
ATOM 648 C C . LYS A 1 90 ? 9.932 0.247 -16.785 1.00 96.75 90 LYS A C 1
ATOM 650 O O . LYS A 1 90 ? 9.985 0.435 -18.001 1.00 96.75 90 LYS A O 1
ATOM 655 N N . GLY A 1 91 ? 9.051 0.853 -15.990 1.00 95.62 91 GLY A N 1
ATOM 656 C CA . GLY A 1 91 ? 8.081 1.850 -16.454 1.00 95.62 91 GLY A CA 1
ATOM 657 C C . GLY A 1 91 ? 6.827 1.280 -17.123 1.00 95.62 91 GLY A C 1
ATOM 658 O O . GLY A 1 91 ? 6.010 2.050 -17.617 1.00 95.62 91 GLY A O 1
ATOM 659 N N . ARG A 1 92 ? 6.649 -0.050 -17.174 1.00 98.19 92 ARG A N 1
ATOM 660 C CA . ARG A 1 92 ? 5.343 -0.636 -17.520 1.00 98.19 92 ARG A CA 1
ATOM 661 C C . ARG A 1 92 ? 4.424 -0.546 -16.313 1.00 98.19 92 ARG A C 1
ATOM 663 O O . ARG A 1 92 ? 4.827 -0.953 -15.232 1.00 98.19 92 ARG A O 1
ATOM 670 N N . TRP A 1 93 ? 3.205 -0.069 -16.525 1.00 98.19 93 TRP A N 1
ATOM 671 C CA . TRP A 1 93 ? 2.205 0.064 -15.471 1.00 98.19 93 TRP A CA 1
ATOM 672 C C . TRP A 1 93 ? 1.927 -1.262 -14.773 1.00 98.19 93 TRP A C 1
ATOM 674 O O . TRP A 1 93 ? 1.847 -2.307 -15.421 1.00 98.19 93 TRP A O 1
ATOM 684 N N . ILE A 1 94 ? 1.745 -1.187 -13.458 1.00 98.62 94 ILE A N 1
ATOM 685 C CA . ILE A 1 94 ? 1.267 -2.306 -12.655 1.00 98.62 94 ILE A CA 1
ATOM 686 C C . ILE A 1 94 ? -0.245 -2.156 -12.499 1.00 98.62 94 ILE A C 1
ATOM 688 O O . ILE A 1 94 ? -0.710 -1.201 -11.888 1.00 98.62 94 ILE A O 1
ATOM 692 N N . ASP A 1 95 ? -1.018 -3.086 -13.051 1.00 97.44 95 ASP A N 1
ATOM 693 C CA . ASP A 1 95 ? -2.487 -3.059 -13.030 1.00 97.44 95 ASP A CA 1
ATOM 694 C C . ASP A 1 95 ? -3.107 -4.190 -12.193 1.00 97.44 95 ASP A C 1
ATOM 696 O O . ASP A 1 95 ? -4.300 -4.161 -11.889 1.00 97.44 95 ASP A O 1
ATOM 700 N N . ALA A 1 96 ? -2.301 -5.166 -11.772 1.00 97.38 96 ALA A N 1
ATOM 701 C CA . ALA A 1 96 ? -2.733 -6.274 -10.938 1.00 97.38 96 ALA A CA 1
ATOM 702 C C . ALA A 1 96 ? -1.647 -6.682 -9.936 1.00 97.38 96 ALA A C 1
ATOM 704 O O . ALA A 1 96 ? -0.466 -6.773 -10.268 1.00 97.38 96 ALA A O 1
ATOM 705 N N . LEU A 1 97 ? -2.076 -6.981 -8.710 1.00 97.06 97 LEU A N 1
ATOM 706 C CA . LEU A 1 97 ? -1.244 -7.515 -7.637 1.00 97.06 97 LEU A CA 1
ATOM 707 C C . LEU A 1 97 ? -1.998 -8.625 -6.900 1.00 97.06 97 LEU A C 1
ATOM 709 O O . LEU A 1 97 ? -3.222 -8.585 -6.782 1.00 97.06 97 LEU A O 1
ATOM 713 N N . ALA A 1 98 ? -1.252 -9.601 -6.389 1.00 92.69 98 ALA A N 1
ATOM 714 C CA . ALA A 1 98 ? -1.756 -10.639 -5.498 1.00 92.69 98 ALA A CA 1
ATOM 715 C C . ALA A 1 98 ? -0.873 -10.680 -4.248 1.00 92.69 98 ALA A C 1
ATOM 717 O O . ALA A 1 98 ? 0.353 -10.593 -4.366 1.00 92.69 98 ALA A O 1
ATOM 718 N N . LEU A 1 99 ? -1.498 -10.799 -3.074 1.00 89.75 99 LEU A N 1
ATOM 719 C CA . LEU A 1 99 ? -0.825 -10.834 -1.778 1.00 89.75 99 LEU A CA 1
ATOM 720 C C . LEU A 1 99 ? -1.452 -11.877 -0.854 1.00 89.75 99 LEU A C 1
ATOM 722 O O . LEU A 1 99 ? -2.698 -11.994 -0.887 1.00 89.75 99 LEU A O 1
#

Foldseek 3Di:
DPPPPDDCVVVDDDDDDPADFQDWDAALNWTWTAGQQQWIDTNPAIDRPVPRWGFQHWDDPNQKIWTWTLQQWIWIDRDRPDIDGPDGPRRHGDNDDDD

Secondary structure (DSSP, 8-state):
---TTS-GGGG--PPP-SS-EEEEEEETTEEEEEETTS-EEETTEEE-TTTTSPEEEEEE-SS-EEEEETTSEEEEESSSS-EEEEEE-TT--------